Protein AF-A0A6G2QT87-F1 (afdb_monomer_lite)

pLDDT: mean 77.69, std 22.87, range [33.38, 97.75]

Secondary structure (DSSP, 8-state):
-TTHHHHHHHHHHHHHHT-----------------------S----S-------SSHHHHHHHHHHHHHHHHHHHHHHGGGS-HHHHHHHHHHHHHHHHHHHHHHHHH-

Sequence (109 aa):
QRLRPLRAEVARHERAFAGTPSSSPSPSVSASPSVSASPSGPAAPSAAASAAVPAKEKDALAELAAAEREIADRRTEALLTAPSELARLLASVAAAGAAHVYLLTEAGR

Radius of gyration: 18.33 Å; chains: 1; bounding box: 38×26×59 Å

Foldseek 3Di:
DVCVVVVVVVVVVVVVLVDDPDDDDDDDDDDDDDDDDDDPDPDDPPPPPPPPQDPDPLVNLLVVLVVLLVVLVVLQVVLVVDDPVSSVVSPVVSVVSVVSSVVSNVVSD

Structure (mmCIF, N/CA/C/O backbone):
data_AF-A0A6G2QT87-F1
#
_entry.id   AF-A0A6G2QT87-F1
#
loop_
_atom_site.group_PDB
_atom_sit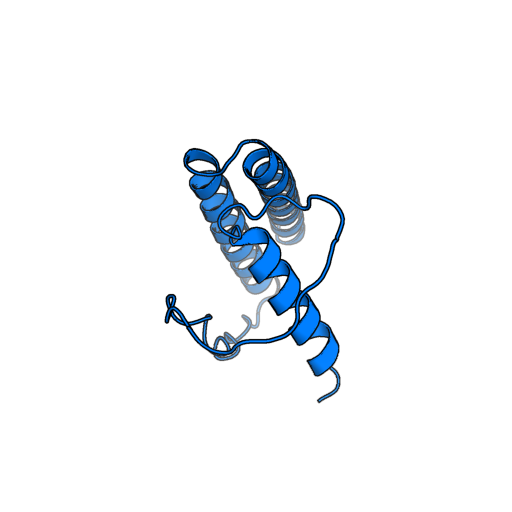e.id
_atom_site.type_symbol
_atom_site.label_atom_id
_atom_site.label_alt_id
_atom_site.label_comp_id
_atom_site.label_asym_id
_atom_site.label_entity_id
_atom_site.label_seq_id
_atom_site.pdbx_PDB_ins_code
_atom_site.Cartn_x
_atom_site.Cartn_y
_atom_site.Cartn_z
_atom_site.occupancy
_atom_site.B_iso_or_equiv
_atom_site.auth_seq_id
_atom_site.auth_comp_id
_atom_site.auth_asym_id
_atom_site.auth_atom_id
_atom_site.pdbx_PDB_model_num
ATOM 1 N N . GLN A 1 1 ? -22.052 -5.987 -10.786 1.00 67.06 1 GLN A N 1
ATOM 2 C CA . GLN A 1 1 ? -21.749 -5.391 -12.113 1.00 67.06 1 GLN A CA 1
ATOM 3 C C . GLN A 1 1 ? -21.177 -3.964 -12.070 1.00 67.06 1 GLN A C 1
ATOM 5 O O . GLN A 1 1 ? -20.387 -3.661 -12.956 1.00 67.06 1 GLN A O 1
ATOM 10 N N . ARG A 1 2 ? -21.517 -3.109 -11.088 1.00 86.31 2 ARG A N 1
ATOM 11 C CA . ARG A 1 2 ? -21.100 -1.685 -11.036 1.00 86.31 2 ARG A CA 1
ATOM 12 C C . ARG A 1 2 ? -19.582 -1.436 -10.980 1.00 86.31 2 ARG A C 1
ATOM 14 O O . ARG A 1 2 ? -19.124 -0.439 -11.509 1.00 86.31 2 ARG A O 1
ATOM 21 N N . LEU A 1 3 ? -18.802 -2.358 -10.408 1.00 92.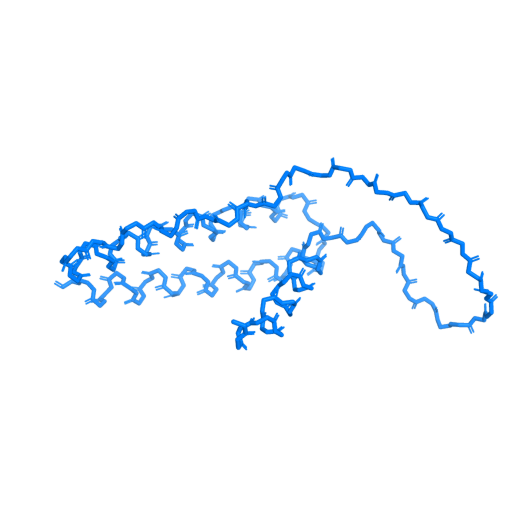81 3 LEU A N 1
ATOM 22 C CA . LEU A 1 3 ? -17.341 -2.218 -10.272 1.00 92.81 3 LEU A CA 1
ATOM 23 C C . LEU A 1 3 ? -16.537 -2.718 -11.481 1.00 92.81 3 LEU A C 1
ATOM 25 O O . LEU A 1 3 ? -15.312 -2.671 -11.454 1.00 92.81 3 LEU A O 1
ATOM 29 N N . ARG A 1 4 ? -17.192 -3.237 -12.529 1.00 92.81 4 ARG A N 1
ATOM 30 C CA . ARG A 1 4 ? -16.476 -3.785 -13.694 1.00 92.81 4 ARG A CA 1
ATOM 31 C C . ARG A 1 4 ? -15.533 -2.769 -14.357 1.00 92.81 4 ARG A C 1
ATOM 33 O O . ARG A 1 4 ? -14.393 -3.157 -14.588 1.00 92.81 4 ARG A O 1
ATOM 40 N N . PRO A 1 5 ? -15.942 -1.510 -14.611 1.00 92.12 5 PRO A N 1
ATOM 41 C CA . PRO A 1 5 ? -15.044 -0.521 -15.206 1.00 92.12 5 PRO A CA 1
ATOM 42 C C . PRO A 1 5 ? -13.825 -0.244 -14.320 1.00 92.12 5 PRO A C 1
ATOM 44 O O . PRO A 1 5 ? -12.700 -0.277 -14.797 1.00 92.12 5 PRO A O 1
ATOM 47 N N . LEU A 1 6 ? -14.032 -0.092 -13.007 1.00 90.25 6 LEU A N 1
ATOM 48 C CA . LEU A 1 6 ? -12.944 0.163 -12.061 1.00 90.25 6 LEU A CA 1
ATOM 49 C C . LEU A 1 6 ? -11.945 -1.003 -11.998 1.00 90.25 6 LEU A C 1
ATOM 51 O O . LEU A 1 6 ? -10.739 -0.789 -12.003 1.00 90.25 6 LEU A O 1
ATOM 55 N N . ARG A 1 7 ? -12.436 -2.248 -11.995 1.00 90.62 7 ARG A N 1
ATOM 56 C CA . ARG A 1 7 ? -11.572 -3.441 -12.021 1.00 90.62 7 ARG A CA 1
ATOM 57 C C . ARG A 1 7 ? -10.768 -3.555 -13.316 1.00 90.62 7 ARG A C 1
ATOM 59 O O . ARG A 1 7 ? -9.646 -4.045 -13.279 1.00 90.62 7 ARG A O 1
ATOM 66 N N . ALA A 1 8 ? -11.323 -3.102 -14.440 1.00 90.69 8 ALA A N 1
ATOM 67 C CA . ALA A 1 8 ? -10.596 -3.065 -15.703 1.00 90.69 8 ALA A CA 1
ATOM 68 C C . ALA A 1 8 ? -9.441 -2.051 -15.665 1.00 90.69 8 ALA A C 1
ATOM 70 O O . ALA A 1 8 ? -8.357 -2.357 -16.155 1.00 90.69 8 ALA A O 1
ATOM 71 N N . GLU A 1 9 ? -9.640 -0.888 -15.040 1.00 91.19 9 GLU A N 1
ATOM 72 C CA . GLU A 1 9 ? -8.574 0.110 -14.874 1.00 91.19 9 GLU A CA 1
ATOM 73 C C . GLU A 1 9 ? -7.455 -0.375 -13.948 1.00 91.19 9 GLU A C 1
ATOM 75 O O . GLU A 1 9 ? -6.280 -0.220 -14.277 1.00 91.19 9 GLU A O 1
ATOM 80 N N . VAL A 1 10 ? -7.789 -1.059 -12.848 1.00 89.75 10 VAL A N 1
ATOM 81 C CA . VAL A 1 10 ? -6.776 -1.680 -11.972 1.00 89.75 10 VAL A CA 1
ATOM 82 C C . VAL A 1 10 ? -5.931 -2.694 -12.747 1.00 89.75 10 VAL A C 1
ATOM 84 O O . VAL A 1 10 ? -4.706 -2.626 -12.707 1.00 89.75 10 VAL A O 1
ATOM 87 N N . ALA A 1 11 ? -6.563 -3.564 -13.540 1.00 89.94 11 ALA A N 1
ATOM 88 C CA . ALA A 1 11 ? -5.840 -4.534 -14.362 1.00 89.94 11 ALA A CA 1
ATOM 89 C C . ALA A 1 11 ? -4.928 -3.865 -15.414 1.00 89.94 11 ALA A C 1
ATOM 91 O O . ALA A 1 11 ? -3.839 -4.362 -15.709 1.00 89.94 11 ALA A O 1
ATOM 92 N N . ARG A 1 12 ? -5.339 -2.721 -15.985 1.00 89.06 12 ARG A N 1
ATOM 93 C CA . ARG A 1 12 ? -4.480 -1.927 -16.883 1.00 89.06 12 ARG A CA 1
ATOM 94 C C . ARG A 1 12 ? -3.274 -1.349 -16.143 1.00 89.06 12 ARG A C 1
ATOM 96 O O . ARG A 1 12 ? -2.172 -1.378 -16.684 1.00 89.06 12 ARG A O 1
ATOM 103 N N . HIS A 1 13 ? -3.475 -0.855 -14.926 1.00 84.00 13 HIS A N 1
ATOM 104 C CA . HIS A 1 13 ? -2.419 -0.279 -14.099 1.00 84.00 13 HIS A CA 1
ATOM 105 C C . HIS A 1 13 ? -1.380 -1.326 -13.678 1.00 84.00 13 HIS A C 1
ATOM 107 O O . HIS A 1 13 ? -0.181 -1.102 -13.828 1.00 84.00 13 HIS A O 1
ATOM 113 N N . GLU A 1 14 ? -1.830 -2.509 -13.256 1.00 85.56 14 GLU A N 1
ATOM 114 C CA . GLU A 1 14 ? -0.951 -3.647 -12.961 1.00 85.56 14 GLU A CA 1
ATOM 115 C C . GLU A 1 14 ? -0.094 -4.020 -14.173 1.00 85.56 14 GLU A C 1
ATOM 117 O O . GLU A 1 14 ? 1.117 -4.204 -14.053 1.00 85.56 14 GLU A O 1
ATOM 122 N N . ARG A 1 15 ? -0.696 -4.055 -15.368 1.00 83.88 15 ARG A N 1
ATOM 123 C CA . ARG A 1 15 ? 0.032 -4.355 -16.605 1.00 83.88 15 ARG A CA 1
ATOM 124 C C . ARG A 1 15 ? 1.073 -3.293 -16.957 1.00 83.88 15 ARG A C 1
ATOM 126 O O . ARG A 1 15 ? 2.114 -3.644 -17.503 1.00 83.88 15 ARG A O 1
ATOM 133 N N . ALA A 1 16 ? 0.813 -2.022 -16.647 1.00 83.19 16 ALA A N 1
ATOM 134 C CA . ALA A 1 16 ? 1.788 -0.948 -16.834 1.00 83.19 16 ALA A CA 1
ATOM 135 C C . ALA A 1 16 ? 3.000 -1.110 -15.899 1.00 83.19 16 ALA A C 1
ATOM 137 O O . ALA A 1 16 ? 4.133 -0.884 -16.319 1.00 83.19 16 ALA A O 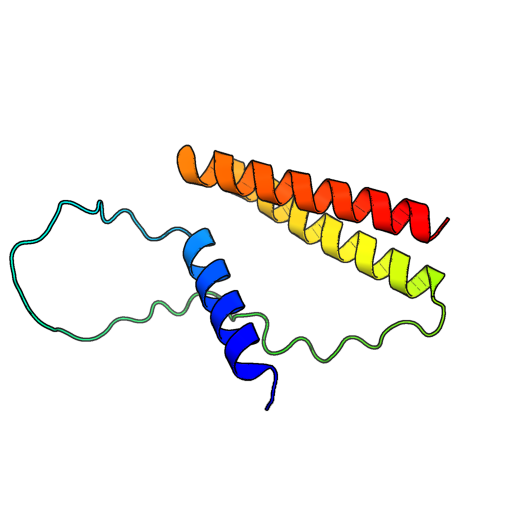1
ATOM 138 N N . PHE A 1 17 ? 2.779 -1.563 -14.661 1.00 78.31 17 PHE A N 1
ATOM 139 C CA . PHE A 1 17 ? 3.853 -1.816 -13.696 1.00 78.31 17 PHE A CA 1
ATOM 140 C C . PHE A 1 17 ? 4.592 -3.139 -13.886 1.00 78.31 17 PHE A C 1
ATOM 142 O O . PHE A 1 17 ? 5.726 -3.254 -13.433 1.00 78.31 17 PHE A O 1
ATOM 149 N N . ALA A 1 18 ? 3.997 -4.116 -14.574 1.00 78.69 18 ALA A N 1
ATOM 150 C CA . ALA A 1 18 ? 4.642 -5.397 -14.867 1.00 78.69 18 ALA A CA 1
ATOM 151 C C . ALA A 1 18 ? 5.869 -5.272 -15.795 1.00 78.69 18 ALA A C 1
ATOM 153 O O . ALA A 1 18 ? 6.574 -6.256 -15.998 1.00 78.69 18 ALA A O 1
ATOM 154 N N . GLY A 1 19 ? 6.123 -4.080 -16.347 1.00 64.62 19 GLY A N 1
ATOM 155 C CA . GLY A 1 19 ? 7.192 -3.832 -17.302 1.00 64.62 19 GLY A CA 1
ATOM 156 C C . GLY A 1 19 ? 6.867 -4.470 -18.649 1.00 64.62 19 GLY A C 1
ATOM 157 O O . GLY A 1 19 ? 6.917 -5.683 -18.826 1.00 64.62 19 GLY A O 1
ATOM 158 N N . THR A 1 20 ? 6.545 -3.661 -19.653 1.00 56.53 20 THR A N 1
ATOM 159 C CA . THR A 1 20 ? 6.606 -4.158 -21.032 1.00 56.53 20 THR A CA 1
ATOM 160 C C . THR A 1 20 ? 8.080 -4.305 -21.410 1.00 56.53 20 THR A C 1
ATOM 162 O O . THR A 1 20 ? 8.829 -3.350 -21.167 1.00 56.53 20 THR A O 1
ATOM 165 N N . PRO A 1 21 ? 8.531 -5.422 -22.019 1.00 45.44 21 PRO A N 1
ATOM 166 C CA . PRO A 1 21 ? 9.848 -5.436 -22.642 1.00 45.44 21 PRO A CA 1
ATOM 167 C C . PRO A 1 21 ? 9.903 -4.256 -23.614 1.00 45.44 21 PRO A C 1
ATOM 169 O O . PRO A 1 21 ? 8.984 -4.065 -24.412 1.00 45.44 21 PRO A O 1
ATOM 172 N N . SER A 1 22 ? 10.927 -3.421 -23.442 1.00 44.56 22 SER A N 1
ATOM 173 C CA . SER A 1 22 ? 11.122 -2.139 -24.117 1.00 44.56 22 SER A CA 1
ATOM 174 C C . SER A 1 22 ? 10.619 -2.156 -25.563 1.00 44.56 22 SER A C 1
ATOM 176 O O . SER A 1 22 ? 11.208 -2.782 -26.439 1.00 44.56 22 SER A O 1
ATOM 178 N N . SER A 1 23 ? 9.523 -1.451 -25.821 1.00 41.16 23 SER A N 1
ATOM 179 C CA . SER A 1 23 ? 9.246 -0.900 -27.140 1.00 41.16 23 SER A CA 1
ATOM 180 C C . SER A 1 23 ? 9.148 0.601 -26.950 1.00 41.16 23 SER A C 1
ATOM 182 O O . SER A 1 23 ? 8.118 1.142 -26.559 1.00 41.16 23 SER A O 1
ATOM 184 N N . SER A 1 24 ? 10.300 1.240 -27.132 1.00 39.03 24 SER A N 1
ATOM 185 C CA . SER A 1 24 ? 10.465 2.685 -27.242 1.00 39.03 24 SER A CA 1
ATOM 186 C C . SER A 1 24 ? 9.371 3.291 -28.138 1.00 39.03 24 SER A C 1
ATOM 188 O O . SER A 1 24 ? 9.222 2.835 -29.275 1.00 39.03 24 SER A O 1
ATOM 190 N N . PRO A 1 25 ? 8.606 4.307 -27.696 1.00 38.94 25 PRO A N 1
ATOM 191 C CA . PRO A 1 25 ? 7.725 5.038 -28.592 1.00 38.94 25 PRO A CA 1
ATOM 192 C C . PRO A 1 25 ? 8.561 6.019 -29.427 1.00 38.94 25 PRO A C 1
ATOM 194 O O . PRO A 1 25 ? 8.752 7.174 -29.056 1.00 38.94 25 PRO A O 1
ATOM 197 N N . SER A 1 26 ? 9.060 5.563 -30.577 1.00 41.28 26 SER A N 1
ATOM 198 C CA . SER A 1 26 ? 9.373 6.473 -31.685 1.00 41.28 26 SER A CA 1
ATOM 199 C C . SER A 1 26 ? 8.058 6.839 -32.394 1.00 41.28 26 SER A C 1
ATOM 201 O O . SER A 1 26 ? 7.231 5.948 -32.610 1.00 41.28 26 SER A O 1
ATOM 203 N N . PRO A 1 27 ? 7.797 8.115 -32.730 1.00 41.38 27 PRO A N 1
ATOM 204 C CA . PRO A 1 27 ? 6.524 8.514 -33.322 1.00 41.38 27 PRO A CA 1
ATOM 205 C C . PRO A 1 27 ? 6.364 7.973 -34.757 1.00 41.38 27 PRO A C 1
ATOM 207 O O . PRO A 1 27 ? 7.122 8.324 -35.651 1.00 41.38 27 PRO A O 1
ATOM 210 N N . SER A 1 28 ? 5.351 7.114 -34.924 1.00 37.06 28 SER A N 1
ATOM 211 C CA . SER A 1 28 ? 4.619 6.696 -36.137 1.00 37.06 28 SER A CA 1
ATOM 212 C C . SER A 1 28 ? 5.241 6.921 -37.522 1.00 37.06 28 SER A C 1
ATOM 214 O O . SER A 1 28 ? 5.234 8.041 -38.024 1.00 37.06 28 SER A O 1
ATOM 216 N N . VAL A 1 29 ? 5.457 5.812 -38.247 1.00 36.28 29 VAL A N 1
ATOM 217 C CA . VAL A 1 29 ? 4.870 5.635 -39.590 1.00 36.28 29 VAL A CA 1
ATOM 218 C C . VAL A 1 29 ? 4.402 4.175 -39.768 1.00 36.28 29 VAL A C 1
ATOM 220 O O . VAL A 1 29 ? 5.185 3.253 -39.583 1.00 36.28 29 VAL A O 1
ATOM 223 N N . SER A 1 30 ? 3.114 4.005 -40.092 1.00 42.81 30 SER A N 1
ATOM 224 C CA . SER A 1 30 ? 2.418 2.861 -40.725 1.00 42.81 30 SER A CA 1
ATOM 225 C C . SER A 1 30 ? 2.914 1.414 -40.544 1.00 42.81 30 SER A C 1
ATOM 227 O O . SER A 1 30 ? 3.905 1.027 -41.149 1.00 42.81 30 SER A O 1
ATOM 229 N N . ALA A 1 31 ? 2.078 0.557 -39.937 1.00 33.81 31 ALA A N 1
ATOM 230 C CA . ALA A 1 31 ? 1.443 -0.601 -40.605 1.00 33.81 31 ALA A CA 1
ATOM 231 C C . ALA A 1 31 ? 0.537 -1.399 -39.639 1.00 33.81 31 ALA A C 1
ATOM 233 O O . ALA A 1 31 ? 0.751 -1.430 -38.432 1.00 33.81 31 ALA A O 1
ATOM 234 N N . SER A 1 32 ? -0.506 -2.005 -40.208 1.00 37.91 32 SER A N 1
ATOM 235 C CA . SER A 1 32 ? -1.654 -2.658 -39.557 1.00 37.91 32 SER A CA 1
ATOM 236 C C . SER A 1 32 ? -1.428 -4.185 -39.337 1.00 37.91 32 SER A C 1
ATOM 238 O O . SER A 1 32 ? -0.292 -4.639 -39.443 1.00 37.91 32 SER A O 1
ATOM 240 N N . PRO A 1 33 ? -2.450 -4.990 -38.973 1.00 58.84 33 PRO A N 1
ATOM 241 C CA . PRO A 1 33 ? -2.533 -5.790 -37.749 1.00 58.84 33 PRO A CA 1
ATOM 242 C C . PRO A 1 33 ? -1.985 -7.229 -37.875 1.00 58.84 33 PRO A C 1
ATOM 244 O O . PRO A 1 33 ? -2.076 -7.849 -38.932 1.00 58.84 33 PRO A O 1
ATOM 247 N N . SER A 1 34 ? -1.512 -7.828 -36.774 1.00 33.38 34 SER A N 1
ATOM 248 C CA . SER A 1 34 ? -1.376 -9.290 -36.670 1.00 33.38 34 SER A CA 1
ATOM 249 C C . SER A 1 34 ? -1.400 -9.804 -35.232 1.00 33.38 34 SER A C 1
ATOM 251 O O . SER A 1 34 ? -1.011 -9.138 -34.277 1.00 33.38 34 SER A O 1
ATOM 253 N N . VAL A 1 35 ? -1.969 -10.996 -35.135 1.00 40.91 35 VAL A N 1
ATOM 254 C CA . VAL A 1 35 ? -2.452 -11.733 -33.971 1.00 40.91 35 VAL A CA 1
ATOM 255 C C . VAL A 1 35 ? -1.356 -12.498 -33.217 1.00 40.91 35 VAL A C 1
ATOM 257 O O . VAL A 1 35 ? -0.325 -12.838 -33.782 1.00 40.91 35 VAL A O 1
ATOM 260 N N . SER A 1 36 ? -1.695 -12.872 -31.977 1.00 43.06 36 SER A N 1
ATOM 261 C CA . SER A 1 36 ? -1.151 -13.983 -31.173 1.00 43.06 36 SER A CA 1
ATOM 262 C C . SER A 1 36 ? 0.299 -13.926 -30.684 1.00 43.06 36 SER A C 1
ATOM 264 O O . SER A 1 36 ? 1.231 -14.232 -31.413 1.00 43.06 36 SER A O 1
ATOM 266 N N . ALA A 1 37 ? 0.446 -13.758 -29.366 1.00 34.25 37 ALA A N 1
ATOM 267 C CA . ALA A 1 37 ? 0.966 -14.815 -28.490 1.00 34.25 37 ALA A CA 1
ATOM 268 C C . ALA A 1 37 ? 0.779 -14.399 -27.021 1.00 34.25 37 ALA A C 1
ATOM 270 O O . ALA A 1 37 ? 1.389 -13.443 -26.548 1.00 34.25 37 ALA A O 1
ATOM 271 N N . SER A 1 38 ? -0.081 -15.118 -26.296 1.00 48.25 38 SER A N 1
ATOM 272 C CA . SER A 1 38 ? -0.083 -15.103 -24.832 1.00 48.25 38 SER A CA 1
ATOM 273 C C . SER A 1 38 ? 1.204 -15.750 -24.320 1.00 48.25 38 SER A C 1
ATOM 275 O O . SER A 1 38 ? 1.435 -16.917 -24.637 1.00 48.25 38 SER A O 1
ATOM 277 N N . PRO A 1 39 ? 1.985 -15.097 -23.448 1.00 38.44 39 PRO A N 1
ATOM 278 C CA . PRO A 1 39 ? 2.681 -15.820 -22.409 1.00 38.44 39 PRO A CA 1
ATOM 279 C C . PRO A 1 39 ? 1.689 -16.033 -21.262 1.00 38.44 39 PRO A C 1
ATOM 281 O O . PRO A 1 39 ? 1.181 -15.081 -20.665 1.00 38.44 39 PRO A O 1
ATOM 284 N N . SER A 1 40 ? 1.390 -17.297 -20.971 1.00 46.75 40 SER A N 1
ATOM 285 C CA . SER A 1 40 ? 0.832 -17.716 -19.688 1.00 46.75 40 SER A CA 1
ATOM 286 C C . SER A 1 40 ? 1.834 -17.345 -18.589 1.00 46.75 40 SER A C 1
ATOM 288 O O . SER A 1 40 ? 2.724 -18.123 -18.261 1.00 46.75 40 SER A O 1
ATOM 290 N N . GLY A 1 41 ? 1.744 -16.114 -18.086 1.00 37.00 41 GLY A N 1
ATOM 291 C CA . GLY A 1 41 ? 2.374 -15.680 -16.839 1.00 37.00 41 GLY A CA 1
ATOM 292 C C . GLY A 1 41 ? 1.546 -16.155 -15.643 1.00 37.00 41 GLY A C 1
ATOM 293 O O . GLY A 1 41 ? 0.365 -16.469 -15.825 1.00 37.00 41 GLY A O 1
ATOM 294 N N . PRO A 1 42 ? 2.146 -16.260 -14.443 1.00 42.06 42 PRO A N 1
ATOM 295 C CA . PRO A 1 42 ? 1.527 -16.920 -13.303 1.00 42.06 42 PRO A CA 1
ATOM 296 C C . PRO A 1 42 ? 0.178 -16.273 -13.022 1.00 42.06 42 PRO A C 1
ATOM 298 O O . PRO A 1 42 ? 0.042 -15.052 -13.105 1.00 42.06 42 PRO A O 1
ATOM 301 N N . ALA A 1 43 ? -0.809 -17.132 -12.772 1.00 37.88 43 ALA A N 1
ATOM 302 C CA . ALA A 1 43 ? -2.193 -16.783 -12.532 1.00 37.88 43 ALA A CA 1
ATOM 303 C C . ALA A 1 43 ? -2.303 -15.438 -11.802 1.00 37.88 43 ALA A C 1
ATOM 305 O O . ALA A 1 43 ? -1.798 -15.288 -10.688 1.00 37.88 43 ALA A O 1
ATOM 306 N N . ALA A 1 44 ? -2.999 -14.480 -12.428 1.00 45.22 44 ALA A N 1
ATOM 307 C CA . ALA A 1 44 ? -3.628 -13.395 -11.686 1.00 45.22 44 ALA A CA 1
ATOM 308 C C . ALA A 1 44 ? -4.240 -14.017 -10.423 1.00 45.22 44 ALA A C 1
ATOM 310 O O . ALA A 1 44 ? -4.814 -15.107 -10.563 1.00 45.22 44 ALA A O 1
ATOM 311 N N . PRO A 1 45 ? -4.112 -13.414 -9.224 1.00 43.84 45 PRO A N 1
ATOM 312 C CA . PRO A 1 45 ? -4.759 -13.959 -8.043 1.00 43.84 45 PRO A CA 1
ATOM 313 C C . PRO A 1 45 ? -6.245 -14.049 -8.378 1.00 43.84 45 PRO A C 1
ATOM 315 O O . PRO A 1 45 ? -6.951 -13.042 -8.464 1.00 43.84 45 PRO A O 1
ATOM 318 N N . SER A 1 46 ? -6.675 -15.267 -8.715 1.00 43.66 46 SER A N 1
ATOM 319 C CA . SER A 1 46 ? -8.028 -15.575 -9.133 1.00 43.66 46 SER A CA 1
ATOM 320 C C . SER A 1 46 ? -8.878 -15.150 -7.975 1.00 43.66 46 SER A C 1
ATOM 322 O O . SER A 1 46 ? -8.726 -15.739 -6.910 1.00 43.66 46 SER A O 1
ATOM 324 N N . ALA A 1 47 ? -9.654 -14.083 -8.204 1.00 47.09 47 ALA A N 1
ATOM 325 C CA . ALA A 1 47 ? -10.674 -13.537 -7.327 1.00 47.09 47 ALA A CA 1
ATOM 326 C C . ALA A 1 47 ? -10.485 -14.048 -5.904 1.00 47.09 47 ALA A C 1
ATOM 328 O O . ALA A 1 47 ? -11.128 -15.038 -5.558 1.00 47.09 47 ALA A O 1
ATOM 329 N N . ALA A 1 48 ? -9.537 -13.448 -5.164 1.00 51.12 48 ALA A N 1
ATOM 330 C CA . ALA A 1 48 ? -9.276 -13.802 -3.775 1.00 51.12 48 ALA A CA 1
ATOM 331 C C . ALA A 1 48 ? -10.638 -14.028 -3.128 1.00 51.12 48 ALA A C 1
ATOM 333 O O . ALA A 1 48 ? -11.449 -13.093 -3.080 1.00 51.12 48 ALA A O 1
ATOM 334 N N . ALA A 1 49 ? -10.934 -15.295 -2.806 1.00 46.94 49 ALA A N 1
ATOM 335 C CA . ALA A 1 49 ? -12.160 -15.675 -2.131 1.00 46.94 49 ALA A CA 1
ATOM 336 C C . ALA A 1 49 ? -12.282 -14.672 -0.999 1.00 46.94 49 ALA A C 1
ATOM 338 O O . ALA A 1 49 ? -11.320 -14.581 -0.242 1.00 46.94 49 ALA A O 1
ATOM 339 N N . SER A 1 50 ? -13.322 -13.823 -1.022 1.00 57.06 50 SER A N 1
ATOM 340 C CA . SER A 1 50 ? -13.365 -12.612 -0.201 1.00 57.06 50 SER A CA 1
ATOM 341 C C . SER A 1 50 ? -12.969 -12.999 1.209 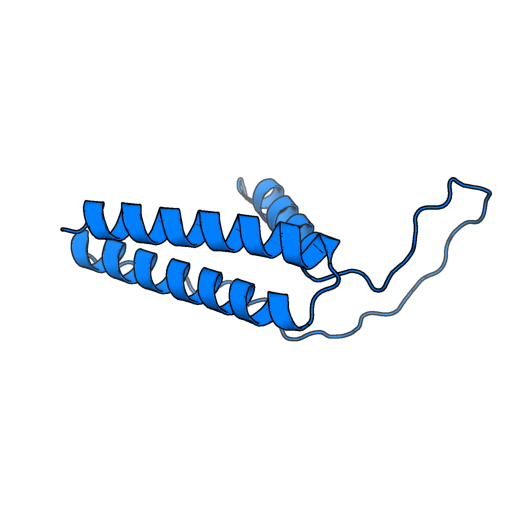1.00 57.06 50 SER A C 1
ATOM 343 O O . SER A 1 50 ? -13.740 -13.690 1.875 1.00 57.06 50 SER A O 1
ATOM 345 N N . ALA A 1 51 ? -11.725 -12.673 1.580 1.00 64.44 51 ALA A N 1
ATOM 346 C CA . ALA A 1 51 ? -11.163 -13.139 2.829 1.00 64.44 51 ALA A CA 1
ATOM 347 C C . ALA A 1 51 ? -12.118 -12.628 3.896 1.00 64.44 51 ALA A C 1
ATOM 349 O O . ALA A 1 51 ? -12.533 -11.464 3.845 1.00 64.44 51 ALA A O 1
ATOM 350 N N . ALA A 1 52 ? -12.593 -13.536 4.745 1.00 82.19 52 ALA A N 1
ATOM 351 C CA . ALA A 1 52 ? -13.579 -13.175 5.741 1.00 82.19 52 ALA A CA 1
ATOM 352 C C . ALA A 1 52 ? -12.962 -12.076 6.606 1.00 82.19 52 ALA A C 1
ATOM 354 O O . ALA A 1 52 ? -11.945 -12.303 7.252 1.00 82.19 52 ALA A O 1
ATOM 355 N N . VAL A 1 53 ? -13.546 -10.879 6.558 1.00 88.19 53 VAL A N 1
ATOM 356 C CA . VAL A 1 53 ? -13.041 -9.743 7.325 1.00 88.19 53 VAL A CA 1
ATOM 357 C C . VAL A 1 53 ? -13.254 -10.058 8.807 1.00 88.19 53 VAL A C 1
ATOM 359 O O . VAL A 1 53 ? -14.376 -10.434 9.174 1.00 88.19 53 VAL A O 1
ATOM 362 N N . PRO A 1 54 ? -12.226 -9.920 9.663 1.00 90.50 54 PRO A N 1
ATOM 363 C CA . PRO A 1 54 ? -12.380 -10.126 11.094 1.00 90.50 54 PRO A CA 1
ATOM 364 C C . PRO A 1 54 ? -13.517 -9.279 11.669 1.00 90.50 54 PRO A C 1
ATOM 366 O O . PRO A 1 54 ? -13.694 -8.116 11.314 1.00 90.50 54 PRO A O 1
ATOM 369 N N . ALA A 1 55 ? -14.286 -9.857 12.596 1.00 90.62 55 ALA A N 1
ATOM 370 C CA . ALA A 1 55 ? -15.418 -9.161 13.212 1.00 90.62 55 ALA A CA 1
ATOM 371 C C . ALA A 1 55 ? -14.982 -7.998 14.119 1.00 90.62 55 ALA A C 1
ATOM 373 O O . ALA A 1 55 ? -15.753 -7.069 14.355 1.00 90.62 55 ALA A O 1
ATOM 374 N N . LYS A 1 56 ? -13.757 -8.058 14.653 1.00 93.94 56 LYS A N 1
ATOM 375 C CA . LYS A 1 56 ? -13.185 -6.983 15.459 1.00 93.94 56 LYS A CA 1
ATOM 376 C C . LYS A 1 56 ? -12.446 -6.016 14.549 1.00 93.94 56 LYS A C 1
ATOM 378 O O . LYS A 1 56 ? -11.528 -6.409 13.837 1.00 93.94 56 LYS A O 1
ATOM 383 N N . GLU A 1 57 ? -12.801 -4.742 14.654 1.00 93.62 57 GLU A N 1
ATOM 384 C CA . GLU A 1 57 ? -12.196 -3.658 13.876 1.00 93.62 57 GLU A CA 1
ATOM 385 C C . GLU A 1 57 ? -10.667 -3.626 13.998 1.00 93.62 57 GLU A C 1
ATOM 387 O O . GLU A 1 57 ? -9.976 -3.560 12.987 1.00 93.62 57 GLU A O 1
ATOM 392 N N . LYS A 1 58 ? -10.129 -3.757 15.220 1.00 93.38 58 LYS A N 1
ATOM 393 C CA . LYS A 1 58 ? -8.675 -3.769 15.452 1.00 93.38 58 LYS A CA 1
ATOM 394 C C . LYS A 1 58 ? -7.966 -4.905 14.714 1.00 93.38 58 LYS A C 1
ATOM 396 O O . LYS A 1 58 ? -6.909 -4.681 14.133 1.00 93.38 58 LYS A O 1
ATOM 401 N N . ASP A 1 59 ? -8.567 -6.093 14.699 1.00 93.06 59 ASP A N 1
ATOM 402 C CA . ASP A 1 59 ? -8.005 -7.257 14.010 1.00 93.06 59 ASP A CA 1
ATOM 403 C C . ASP A 1 59 ? -8.069 -7.052 12.487 1.00 93.06 59 ASP A C 1
ATOM 405 O O . ASP A 1 59 ? -7.096 -7.313 11.785 1.00 93.06 59 ASP A O 1
ATOM 409 N N . ALA A 1 60 ? -9.169 -6.485 11.977 1.00 94.81 60 ALA A N 1
ATOM 410 C CA . ALA A 1 60 ? -9.318 -6.164 10.558 1.00 94.81 60 ALA A CA 1
ATOM 411 C C . ALA A 1 60 ? -8.309 -5.102 10.080 1.00 94.81 60 ALA A C 1
ATOM 413 O O . ALA A 1 60 ? -7.734 -5.238 8.999 1.00 94.81 60 ALA A O 1
ATOM 414 N N . LEU A 1 61 ? -8.056 -4.061 10.881 1.00 95.06 61 LEU A N 1
ATOM 415 C CA . LEU A 1 61 ? -7.046 -3.043 10.574 1.00 95.06 61 LEU A CA 1
ATOM 416 C C . LEU A 1 61 ? -5.625 -3.616 10.628 1.00 95.06 61 LEU A C 1
ATOM 418 O O . LEU A 1 61 ? -4.805 -3.279 9.774 1.00 95.06 61 LEU A O 1
ATOM 422 N N . ALA A 1 62 ? -5.339 -4.501 11.587 1.00 94.88 62 ALA A N 1
ATOM 423 C CA . ALA A 1 62 ? -4.043 -5.163 11.697 1.00 94.88 62 ALA A CA 1
ATOM 424 C C . ALA A 1 62 ? -3.764 -6.085 10.499 1.00 94.88 62 ALA A C 1
ATOM 426 O O . ALA A 1 62 ? -2.676 -6.029 9.923 1.00 94.88 62 ALA A O 1
ATOM 427 N N . GLU A 1 63 ? -4.747 -6.886 10.079 1.00 95.12 63 GLU A N 1
ATOM 428 C CA . GLU A 1 63 ? -4.630 -7.724 8.880 1.00 95.12 63 GLU A CA 1
ATOM 429 C C . GLU A 1 63 ? -4.448 -6.882 7.614 1.00 95.12 63 GLU A C 1
ATOM 431 O O . GLU A 1 63 ? -3.591 -7.190 6.783 1.00 95.12 63 GLU A O 1
ATOM 436 N N . LEU A 1 64 ? -5.191 -5.778 7.483 1.00 95.38 64 LEU A N 1
ATOM 437 C CA . LEU A 1 64 ? -5.045 -4.872 6.346 1.00 95.38 64 LEU A CA 1
ATOM 438 C C . LEU A 1 64 ? -3.657 -4.213 6.316 1.00 95.38 64 LEU A C 1
ATOM 440 O O . LEU A 1 64 ? -3.038 -4.133 5.255 1.00 95.38 64 LEU A O 1
ATOM 444 N N . ALA A 1 65 ? -3.141 -3.782 7.470 1.00 96.44 65 ALA A N 1
ATOM 445 C CA . ALA A 1 65 ? -1.797 -3.221 7.580 1.00 96.44 65 ALA A CA 1
ATOM 446 C C . ALA A 1 65 ? -0.713 -4.251 7.218 1.00 96.44 65 ALA A C 1
ATOM 448 O O . ALA A 1 65 ? 0.265 -3.906 6.554 1.00 96.44 65 ALA A O 1
ATOM 449 N N . ALA A 1 66 ? -0.884 -5.513 7.622 1.00 96.50 66 ALA A N 1
ATOM 450 C CA . ALA A 1 66 ? 0.034 -6.594 7.270 1.00 96.50 66 ALA A CA 1
ATOM 451 C C . ALA A 1 66 ? 0.026 -6.881 5.760 1.00 96.50 66 ALA A C 1
ATOM 453 O O . ALA A 1 66 ? 1.092 -6.977 5.151 1.00 96.50 66 ALA A O 1
ATOM 454 N N . ALA A 1 67 ? -1.158 -6.942 5.146 1.00 96.25 67 ALA A N 1
ATOM 455 C CA . ALA A 1 67 ? -1.296 -7.156 3.709 1.00 96.25 67 ALA A CA 1
ATOM 456 C C . ALA A 1 67 ? -0.668 -6.013 2.888 1.00 96.25 67 ALA A C 1
ATOM 458 O O . ALA A 1 67 ? 0.045 -6.267 1.917 1.00 96.25 67 ALA A O 1
ATOM 459 N N . GLU A 1 68 ? -0.879 -4.754 3.288 1.00 96.12 68 GLU A N 1
ATOM 460 C CA . GLU A 1 68 ? -0.267 -3.605 2.607 1.00 96.12 68 GLU A CA 1
ATOM 461 C C . GLU A 1 68 ? 1.263 -3.608 2.758 1.00 96.12 68 GLU A C 1
ATOM 463 O O . GLU A 1 68 ? 1.977 -3.308 1.797 1.00 96.12 68 GLU A O 1
ATOM 468 N N . ARG A 1 69 ? 1.784 -4.019 3.925 1.00 96.31 69 ARG A N 1
ATOM 469 C CA . ARG A 1 69 ? 3.229 -4.176 4.143 1.00 96.31 69 ARG A CA 1
ATOM 470 C C . ARG A 1 69 ? 3.823 -5.227 3.210 1.00 96.31 69 ARG A C 1
ATOM 472 O O . ARG A 1 69 ? 4.794 -4.929 2.528 1.00 96.31 69 ARG A O 1
ATOM 479 N N . GLU A 1 70 ? 3.203 -6.401 3.101 1.00 97.19 70 GLU A N 1
ATOM 480 C CA . GLU A 1 70 ? 3.661 -7.462 2.195 1.00 97.19 70 GLU A CA 1
ATOM 481 C C . GLU A 1 70 ? 3.712 -6.988 0.730 1.00 97.19 70 GLU A C 1
ATOM 483 O O . GLU A 1 70 ? 4.633 -7.316 -0.023 1.00 97.19 70 GLU A O 1
ATOM 488 N N . ILE A 1 71 ? 2.727 -6.196 0.297 1.00 95.00 71 ILE A N 1
ATOM 489 C CA . ILE A 1 71 ? 2.708 -5.629 -1.055 1.00 95.00 71 ILE A CA 1
ATOM 490 C C . ILE A 1 71 ? 3.835 -4.596 -1.234 1.00 95.00 71 ILE A C 1
ATOM 492 O O . ILE A 1 71 ? 4.499 -4.593 -2.275 1.00 95.00 71 ILE A O 1
ATOM 496 N N . ALA A 1 72 ? 4.053 -3.713 -0.256 1.00 93.81 72 ALA A N 1
ATOM 497 C CA . ALA A 1 72 ? 5.124 -2.718 -0.299 1.00 93.81 72 ALA A CA 1
ATOM 498 C C . ALA A 1 72 ? 6.519 -3.370 -0.311 1.00 93.81 72 ALA A C 1
ATOM 500 O O . ALA A 1 72 ? 7.382 -2.954 -1.089 1.00 93.81 72 ALA A O 1
ATOM 501 N N . ASP A 1 73 ? 6.713 -4.432 0.470 1.00 95.38 73 ASP A N 1
ATOM 502 C CA . ASP A 1 73 ? 7.964 -5.189 0.536 1.00 95.38 73 ASP A CA 1
ATOM 503 C C . ASP A 1 73 ? 8.261 -5.871 -0.805 1.00 95.38 73 ASP A C 1
ATOM 505 O O . ASP A 1 73 ? 9.324 -5.646 -1.384 1.00 95.38 73 ASP A O 1
ATOM 509 N N . ARG A 1 74 ? 7.285 -6.576 -1.397 1.00 95.56 74 ARG A N 1
ATOM 510 C CA . ARG A 1 74 ? 7.442 -7.177 -2.738 1.00 95.56 74 ARG A CA 1
ATOM 511 C C . ARG A 1 74 ? 7.788 -6.151 -3.817 1.00 95.56 74 ARG A C 1
ATOM 513 O O . ARG A 1 74 ? 8.583 -6.429 -4.714 1.00 95.56 74 ARG A O 1
ATOM 520 N N . ARG A 1 75 ? 7.202 -4.950 -3.758 1.00 93.25 75 ARG A N 1
ATOM 521 C CA . ARG A 1 75 ? 7.548 -3.859 -4.687 1.00 93.25 75 ARG A CA 1
ATOM 522 C C . ARG A 1 75 ? 8.968 -3.352 -4.458 1.00 93.25 75 ARG A C 1
ATOM 524 O O . ARG A 1 75 ? 9.645 -3.051 -5.434 1.00 93.25 75 ARG A O 1
ATOM 531 N N . THR A 1 76 ? 9.410 -3.286 -3.204 1.00 94.25 76 THR A N 1
ATOM 532 C CA . THR A 1 76 ? 10.777 -2.898 -2.833 1.00 94.25 76 THR A CA 1
ATOM 533 C C . THR A 1 76 ? 11.800 -3.922 -3.325 1.00 94.25 76 THR A C 1
ATOM 535 O O . THR A 1 76 ? 12.826 -3.541 -3.880 1.00 94.25 76 THR A O 1
ATOM 538 N N . GLU A 1 77 ? 11.500 -5.217 -3.223 1.00 94.38 77 GLU A N 1
ATOM 539 C CA . GLU A 1 77 ? 12.328 -6.287 -3.794 1.00 94.38 77 GLU A CA 1
ATOM 540 C C . GLU A 1 77 ? 12.411 -6.193 -5.325 1.00 94.38 77 GLU A C 1
ATOM 542 O O . GLU A 1 77 ? 13.494 -6.311 -5.904 1.00 94.38 77 GLU A O 1
ATOM 547 N N . ALA A 1 78 ? 11.289 -5.903 -5.995 1.00 92.94 78 ALA A N 1
ATOM 548 C CA . ALA A 1 78 ? 11.242 -5.750 -7.450 1.00 92.94 78 ALA A CA 1
ATOM 549 C C . ALA A 1 78 ? 12.136 -4.607 -7.972 1.00 92.94 78 ALA A C 1
ATOM 551 O O . ALA A 1 78 ? 12.613 -4.677 -9.107 1.00 92.94 78 ALA A O 1
ATOM 552 N N . LEU A 1 79 ? 12.429 -3.589 -7.149 1.00 91.62 79 LEU A N 1
ATOM 553 C CA . LEU A 1 79 ? 13.338 -2.488 -7.504 1.00 91.62 79 LEU A CA 1
ATOM 554 C C . LEU A 1 79 ? 14.716 -2.973 -7.934 1.00 91.62 79 LEU A C 1
ATOM 556 O O . LEU A 1 79 ? 15.320 -2.378 -8.823 1.00 91.62 79 LEU A O 1
ATOM 560 N N . LEU A 1 80 ? 15.206 -4.048 -7.314 1.00 94.00 80 LEU A N 1
ATOM 561 C CA . LEU A 1 80 ? 16.575 -4.531 -7.492 1.00 94.00 80 LEU A CA 1
ATOM 562 C C . LEU A 1 80 ? 16.858 -5.011 -8.919 1.00 94.00 80 LEU A C 1
ATOM 564 O O . LEU A 1 80 ? 18.012 -5.058 -9.337 1.00 94.00 80 LEU A O 1
ATOM 568 N N . THR A 1 81 ? 15.812 -5.368 -9.662 1.00 93.56 81 THR A N 1
ATOM 569 C CA . THR A 1 81 ? 15.920 -5.907 -11.026 1.00 93.56 81 THR A CA 1
ATOM 570 C C . THR A 1 81 ? 15.210 -5.040 -12.068 1.00 93.56 81 THR A C 1
ATOM 572 O O . THR A 1 81 ? 15.264 -5.341 -13.261 1.00 93.56 81 THR A O 1
ATOM 575 N N . ALA A 1 82 ? 14.566 -3.948 -11.645 1.00 92.06 82 ALA A N 1
ATOM 576 C CA . ALA A 1 82 ? 13.813 -3.065 -12.525 1.00 92.06 82 ALA A CA 1
ATOM 577 C C . ALA A 1 82 ? 14.722 -2.059 -13.266 1.00 92.06 82 ALA A C 1
ATOM 579 O O . ALA A 1 82 ? 15.700 -1.562 -12.702 1.00 92.06 82 ALA A O 1
ATOM 580 N N . PRO A 1 83 ? 14.380 -1.671 -14.511 1.00 92.19 83 PRO A N 1
ATOM 581 C CA . PRO A 1 83 ? 15.000 -0.525 -15.179 1.00 92.19 83 PRO A CA 1
ATOM 582 C C . PRO A 1 83 ? 14.825 0.767 -14.365 1.00 92.19 83 PRO A C 1
ATOM 584 O O . PRO A 1 83 ? 13.820 0.928 -13.677 1.00 92.19 83 PRO A O 1
ATOM 587 N N . SER A 1 84 ? 15.755 1.719 -14.485 1.00 90.19 84 SER A N 1
ATOM 588 C CA . SER A 1 84 ? 15.842 2.911 -13.618 1.00 90.19 84 SER A CA 1
ATOM 589 C C . SER A 1 84 ? 14.543 3.717 -13.477 1.00 90.19 84 SER A C 1
ATOM 591 O O . SER A 1 84 ? 14.175 4.089 -12.364 1.00 90.19 84 SER A O 1
ATOM 593 N N . GLU A 1 85 ? 13.832 3.980 -14.575 1.00 92.62 85 GLU A N 1
ATOM 594 C CA . GLU A 1 85 ? 12.565 4.726 -14.537 1.00 92.62 85 GLU A CA 1
ATOM 595 C C . GLU A 1 85 ? 11.452 3.934 -13.834 1.00 92.62 85 GLU A C 1
ATOM 597 O O . GLU A 1 85 ? 10.746 4.475 -12.984 1.00 92.62 85 GLU A O 1
ATOM 602 N N . LEU A 1 86 ? 11.341 2.628 -14.105 1.00 90.19 86 LEU A N 1
ATOM 603 C CA . LEU A 1 86 ? 10.376 1.763 -13.420 1.00 90.19 86 LEU A CA 1
ATOM 604 C C . LEU A 1 86 ? 10.726 1.607 -11.935 1.00 90.19 86 LEU A C 1
ATOM 606 O O . LEU A 1 86 ? 9.830 1.635 -11.099 1.00 90.19 86 LEU A O 1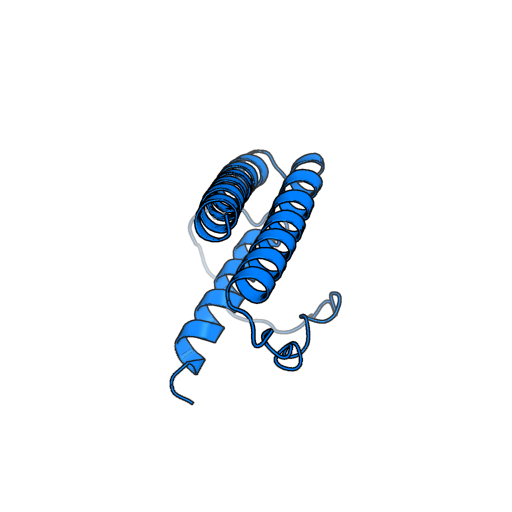
ATOM 610 N N . ALA A 1 87 ? 12.013 1.512 -11.595 1.00 93.56 87 ALA A N 1
ATOM 611 C CA . ALA A 1 87 ? 12.476 1.468 -10.214 1.00 93.56 87 ALA A CA 1
ATOM 612 C C . ALA A 1 87 ? 12.081 2.744 -9.452 1.00 93.56 87 ALA A C 1
ATOM 614 O O . ALA A 1 87 ? 11.555 2.663 -8.347 1.00 93.56 87 ALA A O 1
ATOM 615 N N . ARG A 1 88 ? 12.242 3.934 -10.046 1.00 94.56 88 ARG A N 1
ATOM 616 C CA . ARG A 1 88 ? 11.788 5.192 -9.419 1.00 94.56 88 ARG A CA 1
ATOM 617 C C . ARG A 1 88 ? 10.280 5.198 -9.162 1.00 94.56 88 ARG A C 1
ATOM 619 O O . ARG A 1 88 ? 9.850 5.589 -8.077 1.00 94.56 88 ARG A O 1
ATOM 626 N N . LEU A 1 89 ? 9.485 4.735 -10.128 1.00 93.81 89 LEU A N 1
ATOM 627 C CA . LEU A 1 89 ? 8.030 4.634 -9.976 1.00 93.81 89 LEU A CA 1
ATOM 628 C C . LEU A 1 89 ? 7.643 3.637 -8.879 1.00 93.81 89 LEU A C 1
ATOM 630 O O . LEU A 1 89 ? 6.884 3.980 -7.975 1.00 93.81 89 LEU A O 1
ATOM 634 N N . LEU A 1 90 ? 8.199 2.426 -8.916 1.00 93.50 90 LEU A N 1
ATOM 635 C CA . LEU A 1 90 ? 7.953 1.393 -7.912 1.00 93.50 90 LEU A CA 1
ATOM 636 C C . LEU A 1 90 ? 8.385 1.845 -6.513 1.00 93.50 90 LEU A C 1
ATOM 638 O O . LEU A 1 90 ? 7.685 1.545 -5.551 1.00 93.50 90 LEU A O 1
ATOM 642 N N . ALA A 1 91 ? 9.471 2.614 -6.391 1.00 95.56 91 ALA A N 1
ATOM 643 C CA . ALA A 1 91 ? 9.933 3.144 -5.112 1.00 95.56 91 ALA A CA 1
ATOM 644 C C . ALA A 1 91 ? 8.931 4.153 -4.533 1.00 95.56 91 ALA A C 1
ATOM 646 O O . ALA A 1 91 ? 8.612 4.089 -3.348 1.00 95.56 91 ALA A O 1
ATOM 647 N N . SER A 1 92 ? 8.369 5.039 -5.364 1.00 96.12 92 SER A N 1
ATOM 648 C CA . SER A 1 92 ? 7.309 5.960 -4.935 1.00 96.12 92 SER A CA 1
ATOM 649 C C . SER A 1 92 ? 6.040 5.216 -4.504 1.00 96.12 92 SER A C 1
ATOM 651 O O . SER A 1 92 ? 5.438 5.577 -3.493 1.00 96.12 92 SER A O 1
ATOM 653 N N . VAL A 1 93 ? 5.656 4.156 -5.222 1.00 94.56 93 VAL A N 1
ATOM 654 C CA . VAL A 1 93 ? 4.480 3.339 -4.882 1.00 94.56 93 VAL A CA 1
ATOM 655 C C . VAL A 1 93 ? 4.711 2.526 -3.603 1.00 94.56 93 VAL A C 1
ATOM 657 O O . VAL A 1 93 ? 3.816 2.445 -2.764 1.00 94.56 93 VAL A O 1
ATOM 660 N N . ALA A 1 94 ? 5.901 1.950 -3.418 1.00 95.00 94 ALA A N 1
ATOM 661 C CA . ALA A 1 94 ? 6.270 1.248 -2.190 1.00 95.00 94 ALA A CA 1
ATOM 662 C C . ALA A 1 94 ? 6.288 2.200 -0.983 1.00 95.00 94 ALA A C 1
ATOM 664 O O . ALA A 1 94 ? 5.739 1.867 0.064 1.00 95.00 94 ALA A O 1
ATOM 665 N N . ALA A 1 95 ? 6.828 3.414 -1.146 1.00 96.44 95 ALA A N 1
ATOM 666 C CA . ALA A 1 95 ? 6.818 4.439 -0.103 1.00 96.44 95 ALA A CA 1
ATOM 667 C C . ALA A 1 95 ? 5.393 4.884 0.273 1.00 96.44 95 ALA A C 1
ATOM 669 O O . ALA A 1 95 ? 5.091 5.041 1.456 1.00 96.44 95 ALA A O 1
ATOM 670 N N . ALA A 1 96 ? 4.496 5.037 -0.707 1.00 96.50 96 ALA A N 1
ATOM 671 C CA . ALA A 1 96 ? 3.085 5.317 -0.442 1.00 96.50 96 ALA A CA 1
ATOM 672 C C . ALA A 1 96 ? 2.408 4.170 0.333 1.00 96.50 96 ALA A C 1
ATOM 674 O O . ALA A 1 96 ? 1.700 4.425 1.306 1.00 96.50 96 ALA A O 1
ATOM 675 N N . GLY A 1 97 ? 2.685 2.913 -0.034 1.00 95.06 97 GLY A N 1
ATOM 676 C CA . GLY A 1 97 ? 2.208 1.743 0.711 1.00 95.06 97 GLY A CA 1
ATOM 677 C C . GLY A 1 97 ? 2.725 1.717 2.152 1.00 95.06 97 GLY A C 1
ATOM 678 O O . GLY A 1 97 ? 1.953 1.523 3.087 1.00 95.06 97 GLY A O 1
ATOM 679 N N . ALA A 1 98 ? 4.004 2.033 2.373 1.00 96.19 98 ALA A N 1
ATOM 680 C CA . ALA A 1 98 ? 4.571 2.146 3.718 1.00 96.19 98 ALA A CA 1
ATOM 681 C C . ALA A 1 98 ? 3.888 3.244 4.560 1.00 96.19 98 ALA A C 1
ATOM 683 O O . ALA A 1 98 ? 3.642 3.046 5.753 1.00 96.19 98 ALA A O 1
ATOM 684 N N . ALA A 1 99 ? 3.520 4.377 3.949 1.00 97.56 99 ALA A N 1
ATOM 685 C CA . ALA A 1 99 ? 2.740 5.415 4.620 1.00 97.56 99 ALA A CA 1
ATOM 686 C C . ALA A 1 99 ? 1.331 4.923 4.997 1.00 97.56 99 ALA A C 1
ATOM 688 O O . ALA A 1 99 ? 0.864 5.196 6.103 1.00 97.56 99 ALA A O 1
ATOM 689 N N . HIS A 1 100 ? 0.668 4.149 4.133 1.00 96.50 100 HIS A N 1
ATOM 690 C CA . HIS A 1 100 ? -0.618 3.528 4.463 1.00 96.50 100 HIS A CA 1
ATOM 691 C C . HIS A 1 100 ? -0.499 2.541 5.626 1.00 96.50 100 HIS A C 1
ATOM 693 O O . HIS A 1 100 ? -1.309 2.596 6.547 1.00 96.50 100 HIS A O 1
ATOM 699 N N . VAL A 1 101 ? 0.530 1.688 5.635 1.00 97.38 101 VAL A N 1
ATOM 700 C CA . VAL A 1 101 ? 0.807 0.768 6.751 1.00 97.38 101 VAL A CA 1
ATOM 701 C C . VAL A 1 101 ? 0.946 1.533 8.063 1.00 97.38 101 VAL A C 1
ATOM 703 O O . VAL A 1 101 ? 0.374 1.122 9.073 1.00 97.38 101 VAL A O 1
ATOM 706 N N . TYR A 1 102 ? 1.685 2.645 8.057 1.00 96.56 102 TYR A N 1
ATOM 707 C CA . TYR A 1 102 ? 1.829 3.497 9.233 1.00 96.56 102 TYR A CA 1
ATOM 708 C C . TYR A 1 102 ? 0.471 4.030 9.708 1.00 96.56 102 TYR A C 1
ATOM 710 O O . TYR A 1 102 ? 0.114 3.829 10.866 1.00 96.56 102 TYR A O 1
ATOM 718 N N . LEU A 1 103 ? -0.322 4.624 8.810 1.00 97.75 103 LEU A N 1
ATOM 719 C CA . LEU A 1 103 ? -1.639 5.170 9.156 1.00 97.75 103 LEU A CA 1
ATOM 720 C C . LEU A 1 103 ? -2.609 4.100 9.678 1.00 97.75 103 LEU A C 1
ATOM 722 O O . LEU A 1 103 ? -3.308 4.342 10.657 1.00 97.75 103 LEU A O 1
ATOM 726 N N . LEU A 1 104 ? -2.635 2.912 9.066 1.00 97.06 104 LEU A N 1
ATOM 727 C CA . LEU A 1 104 ? -3.472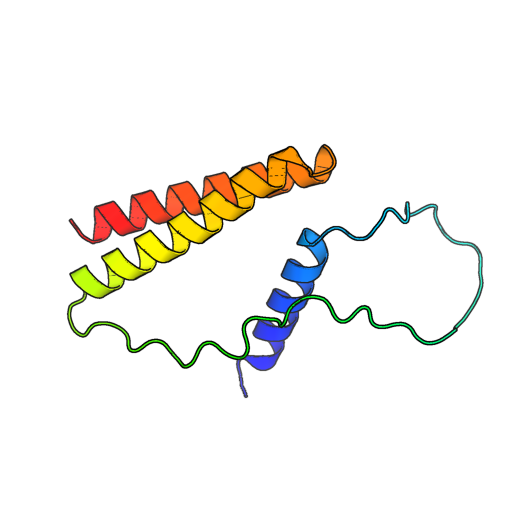 1.792 9.511 1.00 97.06 104 LEU A CA 1
ATOM 728 C C . LEU A 1 104 ? -3.048 1.269 10.886 1.00 97.06 104 LEU A C 1
ATOM 730 O O . LEU A 1 104 ? -3.895 0.961 11.721 1.00 97.06 104 LEU A O 1
ATOM 734 N N . THR A 1 105 ? -1.739 1.203 11.133 1.00 95.94 105 THR A N 1
ATOM 735 C CA . THR A 1 105 ? -1.196 0.783 12.430 1.00 95.94 105 THR A CA 1
ATOM 736 C C . THR A 1 105 ? -1.565 1.781 13.527 1.00 95.94 105 THR A C 1
ATOM 738 O O . THR A 1 105 ? -1.967 1.368 14.612 1.00 95.94 105 THR A O 1
ATOM 741 N N . GLU A 1 106 ? -1.470 3.084 13.252 1.00 96.12 106 GLU A N 1
ATOM 742 C CA . GLU A 1 106 ? -1.852 4.125 14.212 1.00 96.12 106 GLU A CA 1
ATOM 743 C C . GLU A 1 106 ? -3.368 4.191 14.436 1.00 96.12 106 GLU A C 1
ATOM 745 O O . GLU A 1 106 ? -3.800 4.413 15.561 1.00 96.12 106 GLU A O 1
ATOM 750 N N . ALA A 1 107 ? -4.184 3.923 13.414 1.00 91.50 107 ALA A N 1
ATOM 751 C CA . ALA A 1 107 ? -5.637 3.831 13.566 1.00 91.50 107 ALA A CA 1
ATOM 752 C C . ALA A 1 107 ? -6.088 2.616 14.405 1.00 91.50 107 ALA A C 1
ATOM 754 O O . ALA A 1 107 ? -7.133 2.669 15.049 1.00 91.50 107 ALA A O 1
ATOM 755 N N . GLY A 1 108 ? -5.323 1.518 14.396 1.00 87.38 108 GLY A N 1
ATOM 756 C CA . GLY A 1 108 ? -5.625 0.307 15.169 1.00 87.38 108 GLY A CA 1
ATOM 757 C C . GLY A 1 108 ? -5.141 0.327 16.627 1.00 87.38 108 GLY A C 1
ATOM 758 O O . GLY A 1 108 ? -5.512 -0.562 17.406 1.00 87.38 108 GLY A O 1
ATOM 759 N N . ARG A 1 109 ? -4.311 1.309 16.997 1.00 86.19 109 ARG A N 1
ATOM 760 C CA . ARG A 1 109 ? -3.731 1.464 18.338 1.00 86.19 109 ARG A CA 1
ATOM 761 C C . ARG A 1 109 ? -4.797 1.930 19.334 1.00 86.19 109 ARG A C 1
ATOM 763 O O . ARG A 1 109 ? -5.077 1.161 20.289 1.00 86.19 109 ARG A O 1
#